Protein AF-A0A537TSJ8-F1 (afdb_monomer_lite)

Radius of gyration: 18.39 Å; chains: 1; bounding box: 38×40×52 Å

pLDDT: mean 87.91, std 10.55, range [43.62, 97.31]

Sequence (86 aa):
MIGFRLAAQKPPEAKRVKDDVVMRFDRVYEVDPELMAEHTPQQDIPAWDTFRIVDSRWEHLAWMHDHFADSVLSGEELLRELETER

Structure (mmCIF, N/CA/C/O backbone):
data_AF-A0A537TSJ8-F1
#
_entry.id   AF-A0A537TSJ8-F1
#
loop_
_atom_site.group_PDB
_atom_site.id
_atom_site.type_symbol
_atom_site.label_atom_id
_atom_site.label_alt_id
_atom_site.label_comp_id
_atom_site.label_asym_id
_atom_site.label_entity_id
_atom_site.label_seq_id
_atom_site.pdbx_PDB_ins_code
_atom_site.Cartn_x
_atom_site.Cartn_y
_atom_site.Cartn_z
_atom_site.occupancy
_atom_site.B_iso_or_equiv
_atom_site.auth_seq_id
_atom_site.auth_comp_id
_atom_site.auth_asym_id
_atom_site.auth_atom_id
_atom_site.pdbx_PDB_model_num
ATOM 1 N N . MET A 1 1 ? 15.747 -5.339 -30.461 1.00 43.62 1 MET A N 1
ATOM 2 C CA . MET A 1 1 ? 14.586 -5.767 -29.655 1.00 43.62 1 MET A CA 1
ATOM 3 C C . MET A 1 1 ? 14.169 -4.574 -28.806 1.00 43.62 1 MET A C 1
ATOM 5 O O . MET A 1 1 ? 14.890 -4.227 -27.880 1.00 43.62 1 MET A O 1
ATOM 9 N N . ILE A 1 2 ? 13.111 -3.858 -29.193 1.00 51.09 2 ILE A N 1
ATOM 10 C CA . ILE A 1 2 ? 12.594 -2.726 -28.406 1.00 51.09 2 ILE A CA 1
ATOM 11 C C . ILE A 1 2 ? 11.805 -3.349 -27.252 1.00 51.09 2 ILE A C 1
ATOM 13 O O . ILE A 1 2 ? 10.692 -3.823 -27.445 1.00 51.09 2 ILE A O 1
ATOM 17 N N . GLY A 1 3 ? 12.447 -3.480 -26.091 1.00 55.75 3 GLY A N 1
ATOM 18 C CA . GLY A 1 3 ? 11.824 -4.043 -24.896 1.00 55.75 3 GLY A CA 1
ATOM 19 C C . GLY A 1 3 ? 10.791 -3.080 -24.318 1.00 55.75 3 GLY A C 1
ATOM 20 O O . GLY A 1 3 ? 11.056 -1.884 -24.193 1.00 55.75 3 GLY A O 1
ATOM 21 N N . PHE A 1 4 ? 9.623 -3.603 -23.957 1.00 61.84 4 PHE A N 1
ATOM 22 C CA . PHE A 1 4 ? 8.607 -2.882 -23.198 1.00 61.84 4 PHE A CA 1
ATOM 23 C C . PHE A 1 4 ? 9.194 -2.426 -21.854 1.00 61.84 4 PHE A C 1
ATOM 25 O O . PHE A 1 4 ? 9.683 -3.244 -21.076 1.00 61.84 4 PHE A O 1
ATOM 32 N N . ARG A 1 5 ? 9.173 -1.116 -21.583 1.00 66.81 5 ARG A N 1
ATOM 33 C CA . ARG A 1 5 ? 9.589 -0.540 -20.297 1.00 66.81 5 ARG A CA 1
ATOM 34 C C . ARG A 1 5 ? 8.393 0.142 -19.655 1.00 66.81 5 ARG A C 1
ATOM 36 O O . ARG A 1 5 ? 7.968 1.191 -20.126 1.00 66.81 5 ARG A O 1
ATOM 43 N N . LEU A 1 6 ? 7.883 -0.432 -18.568 1.00 66.00 6 LEU A N 1
ATOM 44 C CA . LEU A 1 6 ? 6.771 0.144 -17.805 1.00 66.00 6 LEU A CA 1
ATOM 45 C C . LEU A 1 6 ? 7.105 1.564 -17.317 1.00 66.00 6 LEU A C 1
ATOM 47 O O . LEU A 1 6 ? 6.320 2.478 -17.521 1.00 66.00 6 LEU A O 1
ATOM 51 N N . ALA A 1 7 ? 8.329 1.779 -16.825 1.00 66.19 7 ALA A N 1
ATOM 52 C CA . ALA A 1 7 ? 8.814 3.095 -16.396 1.00 66.19 7 ALA A CA 1
ATOM 53 C C . ALA A 1 7 ? 8.863 4.161 -17.514 1.00 66.19 7 ALA A C 1
ATOM 55 O O . ALA A 1 7 ? 8.929 5.347 -17.215 1.00 66.19 7 ALA A O 1
ATOM 56 N N . ALA A 1 8 ? 8.841 3.761 -18.792 1.00 67.75 8 ALA A N 1
ATOM 57 C CA . ALA A 1 8 ? 8.816 4.684 -19.929 1.00 67.75 8 ALA A CA 1
ATOM 58 C C . ALA A 1 8 ? 7.388 5.075 -20.359 1.00 67.75 8 ALA A C 1
ATOM 60 O O . ALA A 1 8 ? 7.225 5.885 -21.271 1.00 67.75 8 ALA A O 1
ATOM 61 N N . GLN A 1 9 ? 6.353 4.499 -19.738 1.00 77.25 9 GLN A N 1
ATOM 62 C CA . GLN A 1 9 ? 4.961 4.861 -19.994 1.00 77.25 9 GLN A CA 1
ATOM 63 C C . GLN A 1 9 ? 4.532 6.028 -19.108 1.00 77.25 9 GLN A C 1
ATOM 65 O O . GLN A 1 9 ? 4.949 6.122 -17.955 1.00 77.25 9 GLN A O 1
ATOM 70 N N . LYS A 1 10 ? 3.647 6.890 -19.617 1.00 84.12 10 LYS A N 1
ATOM 71 C CA . LYS A 1 10 ? 3.004 7.915 -18.788 1.00 84.12 10 LYS A CA 1
ATOM 72 C C . LYS A 1 10 ? 1.964 7.225 -17.882 1.00 84.12 10 LYS A C 1
ATOM 74 O O . LYS A 1 10 ? 1.055 6.596 -18.427 1.00 84.12 10 LYS A O 1
ATOM 79 N N . PRO A 1 11 ? 2.081 7.303 -16.544 1.00 86.06 11 PRO A N 1
ATOM 80 C CA . PRO A 1 11 ? 1.037 6.816 -15.648 1.00 86.06 11 PRO A CA 1
ATOM 81 C C . PRO A 1 11 ? -0.254 7.635 -15.830 1.00 86.06 11 PRO A C 1
ATOM 83 O O . PRO A 1 11 ? -0.184 8.797 -16.249 1.00 86.06 11 PRO A O 1
ATOM 86 N N . PRO A 1 12 ? -1.431 7.054 -15.544 1.00 89.25 12 PRO A N 1
ATOM 87 C CA . PRO A 1 12 ? -2.683 7.797 -15.554 1.00 89.25 12 PRO A CA 1
ATOM 88 C C . PRO A 1 12 ? -2.627 8.962 -14.561 1.00 89.25 12 PRO A C 1
ATOM 90 O O . PRO A 1 12 ? -1.937 8.906 -13.542 1.00 89.25 12 PRO A O 1
ATOM 93 N N . GLU A 1 13 ? -3.360 10.028 -14.868 1.00 91.56 13 GLU A N 1
ATOM 94 C CA . GLU A 1 13 ? -3.496 11.152 -13.945 1.00 91.56 13 GLU A CA 1
ATOM 95 C C . GLU A 1 13 ? -4.407 10.758 -12.780 1.00 91.56 13 GLU A C 1
ATOM 97 O O . GLU A 1 13 ? -5.418 10.074 -12.968 1.00 91.56 13 GLU A O 1
ATOM 102 N N . ALA A 1 14 ? -4.035 11.178 -11.569 1.00 92.88 14 ALA A N 1
ATOM 103 C CA . ALA A 1 14 ? -4.812 10.880 -10.376 1.00 92.88 14 ALA A CA 1
ATOM 104 C C . ALA A 1 14 ? -6.187 11.556 -10.453 1.00 92.88 14 ALA A C 1
ATOM 106 O O . ALA A 1 14 ? -6.315 12.721 -10.836 1.00 92.88 14 ALA A O 1
ATOM 107 N N . LYS A 1 15 ? -7.228 10.830 -10.049 1.00 95.81 15 LYS A N 1
ATOM 108 C CA . LYS A 1 15 ? -8.600 11.334 -10.026 1.00 95.81 15 LYS A CA 1
ATOM 109 C C . LYS A 1 15 ? -8.950 11.839 -8.632 1.00 95.81 15 LYS A C 1
ATOM 111 O O . LYS A 1 15 ? -8.867 11.091 -7.664 1.00 95.81 15 LYS A O 1
ATOM 116 N N . ARG A 1 16 ? -9.427 13.078 -8.528 1.00 95.88 16 ARG A N 1
ATOM 117 C CA . ARG A 1 16 ? -10.019 13.611 -7.292 1.00 95.88 16 ARG A CA 1
ATOM 118 C C . ARG A 1 16 ? -11.296 12.835 -6.945 1.00 95.88 16 ARG A C 1
ATOM 120 O O . ARG A 1 16 ? -12.187 12.727 -7.789 1.00 95.88 16 ARG A O 1
ATOM 127 N N . VAL A 1 17 ? -11.377 12.278 -5.736 1.00 96.75 17 VAL A N 1
ATOM 128 C CA . VAL A 1 17 ? -12.556 11.524 -5.254 1.00 96.75 17 VAL A CA 1
ATOM 129 C C . VAL A 1 17 ? -13.334 12.330 -4.222 1.00 96.75 17 VAL A C 1
ATOM 131 O O . VAL A 1 17 ? -14.563 12.336 -4.249 1.00 96.75 17 VAL A O 1
ATOM 134 N N . LYS A 1 18 ? -12.611 13.015 -3.335 1.00 95.19 18 LYS A N 1
ATOM 135 C CA . LYS A 1 18 ? -13.121 13.957 -2.334 1.00 95.19 18 LYS A CA 1
ATOM 136 C C . LYS A 1 18 ? -12.151 15.130 -2.220 1.00 95.19 18 LYS A C 1
ATOM 138 O O . LYS A 1 18 ? -11.097 15.103 -2.853 1.00 95.19 18 LYS A O 1
ATOM 143 N N . ASP A 1 19 ? -12.497 16.120 -1.407 1.00 94.06 19 ASP A N 1
ATOM 144 C CA . ASP A 1 19 ? -11.654 17.297 -1.174 1.00 94.06 19 ASP A CA 1
ATOM 145 C C . ASP A 1 19 ? -10.245 16.898 -0.702 1.00 94.06 19 ASP A C 1
ATOM 147 O O . ASP A 1 19 ? -9.252 17.411 -1.211 1.00 94.06 19 ASP A O 1
ATOM 151 N N . ASP A 1 20 ? -10.160 15.903 0.182 1.00 94.88 20 ASP A N 1
ATOM 152 C CA . ASP A 1 20 ? -8.942 15.427 0.838 1.00 94.88 20 ASP A CA 1
ATOM 153 C C . ASP A 1 20 ? -8.366 14.124 0.257 1.00 94.88 20 ASP A C 1
ATOM 155 O O . ASP A 1 20 ? -7.311 13.673 0.702 1.00 94.88 20 ASP A O 1
ATOM 159 N N . VAL A 1 21 ? -9.030 13.507 -0.730 1.00 95.44 21 VAL A N 1
ATOM 160 C CA . VAL A 1 21 ? -8.663 12.176 -1.244 1.00 95.44 21 VAL A CA 1
ATOM 161 C C . VAL A 1 21 ? -8.558 12.154 -2.763 1.00 95.44 21 VAL A C 1
ATOM 163 O O . VAL A 1 21 ? -9.496 12.497 -3.497 1.00 95.44 21 VAL A O 1
ATOM 166 N N . VAL A 1 22 ? -7.435 11.619 -3.236 1.00 95.31 22 VAL A N 1
ATOM 167 C CA . VAL A 1 22 ? -7.183 11.294 -4.640 1.00 95.31 22 VAL A CA 1
ATOM 168 C C . VAL A 1 22 ? -7.105 9.784 -4.837 1.00 95.31 22 VAL A C 1
ATOM 170 O O . VAL A 1 22 ? -6.666 9.038 -3.968 1.00 95.31 22 VAL A O 1
ATOM 173 N N . MET A 1 23 ? -7.527 9.319 -6.005 1.00 95.81 23 MET A N 1
ATOM 174 C CA . MET A 1 23 ? -7.345 7.948 -6.463 1.00 95.81 23 MET A CA 1
ATOM 175 C C . MET A 1 23 ? -6.259 7.942 -7.537 1.00 95.81 23 MET A C 1
ATOM 177 O O . MET A 1 23 ? -6.476 8.457 -8.637 1.00 95.81 23 MET A O 1
ATOM 181 N N . ARG A 1 24 ? -5.085 7.395 -7.208 1.00 91.81 24 ARG A N 1
ATOM 182 C CA . ARG A 1 24 ? -3.914 7.375 -8.102 1.00 91.81 24 ARG A CA 1
ATOM 183 C C . ARG A 1 24 ? -4.011 6.269 -9.153 1.00 91.81 24 ARG A C 1
ATOM 185 O O . ARG A 1 24 ? -3.704 6.495 -10.317 1.00 91.81 24 ARG A O 1
ATOM 192 N N . PHE A 1 25 ? -4.484 5.097 -8.741 1.00 93.25 25 PHE A N 1
ATOM 193 C CA . PHE A 1 25 ? -4.800 3.951 -9.598 1.00 93.25 25 PHE A CA 1
ATOM 194 C C . PHE A 1 25 ? -6.143 3.362 -9.178 1.00 93.25 25 PHE A C 1
ATOM 196 O O . PHE A 1 25 ? -6.684 3.749 -8.143 1.00 93.25 25 PHE A O 1
ATOM 203 N N . ASP A 1 26 ? -6.685 2.423 -9.957 1.00 91.94 26 ASP A N 1
ATOM 204 C CA . ASP A 1 26 ? -7.927 1.748 -9.579 1.00 91.94 26 ASP A CA 1
ATOM 205 C C . ASP A 1 26 ? -7.816 1.175 -8.161 1.00 91.94 26 ASP A C 1
ATOM 207 O O . ASP A 1 26 ? -6.896 0.418 -7.855 1.00 91.94 26 ASP A O 1
ATOM 211 N N . ARG A 1 27 ? -8.735 1.595 -7.284 1.00 91.31 27 ARG A N 1
ATOM 212 C CA . ARG A 1 27 ? -8.795 1.208 -5.863 1.00 91.31 27 ARG A CA 1
ATOM 213 C C . ARG A 1 27 ? -7.560 1.569 -5.020 1.00 91.31 27 ARG A C 1
ATOM 215 O O . ARG A 1 27 ? -7.454 1.105 -3.886 1.00 91.31 27 ARG A O 1
ATOM 222 N N . VAL A 1 28 ? -6.673 2.430 -5.520 1.00 92.19 28 VAL A N 1
ATOM 223 C CA . VAL A 1 28 ? -5.522 2.968 -4.780 1.00 92.19 28 VAL A CA 1
ATOM 224 C C . VAL A 1 28 ? -5.803 4.420 -4.424 1.00 92.19 28 VAL A C 1
ATOM 226 O O . VAL A 1 28 ? -5.729 5.304 -5.280 1.00 92.19 28 VAL A O 1
ATOM 229 N N . TYR A 1 29 ? -6.148 4.644 -3.159 1.00 93.50 29 TYR A N 1
ATOM 230 C CA . TYR A 1 29 ? -6.525 5.947 -2.622 1.00 93.50 29 TYR A CA 1
ATOM 231 C C . TYR A 1 29 ? -5.420 6.510 -1.735 1.00 93.50 29 TYR A C 1
ATOM 233 O O . TYR A 1 29 ? -4.826 5.787 -0.937 1.00 93.50 29 TYR A O 1
ATOM 241 N N . GLU A 1 30 ? -5.185 7.808 -1.856 1.00 91.56 30 GLU A N 1
ATOM 242 C CA . GLU A 1 30 ? -4.193 8.558 -1.094 1.00 91.56 30 GLU A CA 1
ATOM 243 C C . GLU A 1 30 ? -4.830 9.852 -0.584 1.00 91.56 30 GLU A C 1
ATOM 245 O O . GLU A 1 30 ? -5.716 10.418 -1.233 1.00 91.56 30 GLU A O 1
ATOM 250 N N . VAL A 1 31 ? -4.366 10.335 0.571 1.00 91.94 31 VAL A N 1
ATOM 251 C CA . VAL A 1 31 ? -4.619 11.726 0.970 1.00 91.94 31 VAL A CA 1
ATOM 252 C C . VAL A 1 31 ? -3.967 12.631 -0.068 1.00 91.94 31 VAL A C 1
ATOM 254 O O . VAL A 1 31 ? -2.856 12.331 -0.513 1.00 91.94 31 VAL A O 1
ATOM 257 N N . ASP A 1 32 ? -4.648 13.710 -0.452 1.00 91.38 32 ASP A N 1
ATOM 258 C CA . ASP A 1 32 ? -4.122 14.667 -1.421 1.00 91.38 32 ASP A CA 1
ATOM 259 C C . ASP A 1 32 ? -2.695 15.113 -1.040 1.00 91.38 32 ASP A C 1
ATOM 261 O O . ASP A 1 32 ? -2.51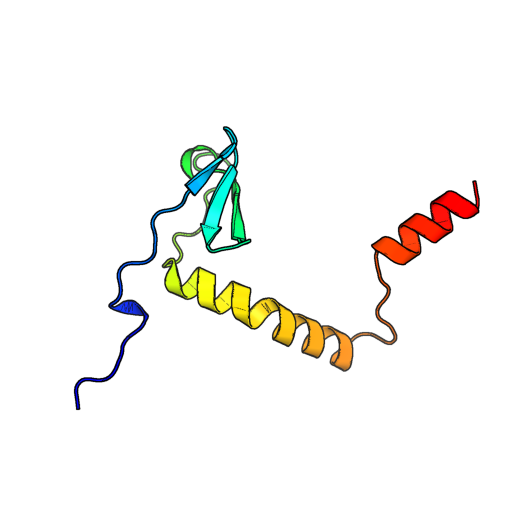3 15.693 0.036 1.00 91.38 32 ASP A O 1
ATOM 265 N N . PRO A 1 33 ? -1.676 14.852 -1.885 1.00 88.00 33 PRO A N 1
ATOM 266 C CA . PRO A 1 33 ? -0.285 15.154 -1.557 1.00 88.00 33 PRO A CA 1
ATOM 267 C C . PRO A 1 33 ? -0.035 16.628 -1.225 1.00 88.00 33 PRO A C 1
ATOM 269 O O . PRO A 1 33 ? 0.860 16.927 -0.438 1.00 88.00 33 PRO A O 1
ATOM 272 N N . GLU A 1 34 ? -0.843 17.545 -1.768 1.00 88.56 34 GLU A N 1
ATOM 273 C CA . GLU A 1 34 ? -0.755 18.979 -1.462 1.00 88.56 34 GLU A CA 1
ATOM 274 C C . GLU A 1 34 ? -1.067 19.292 0.012 1.00 88.56 34 GLU A C 1
ATOM 276 O O . GLU A 1 34 ? -0.521 20.242 0.571 1.00 88.56 34 GLU A O 1
ATOM 281 N N . LEU A 1 35 ? -1.877 18.459 0.675 1.00 90.62 35 LEU A N 1
ATOM 282 C CA . LEU A 1 35 ? -2.179 18.569 2.107 1.00 90.62 35 LEU A CA 1
ATOM 283 C C . LEU A 1 35 ? -1.079 17.957 2.990 1.00 90.62 35 LEU A C 1
ATOM 285 O O . LEU A 1 35 ? -1.049 18.181 4.198 1.00 90.62 35 LEU A O 1
ATOM 289 N N . MET A 1 36 ? -0.163 17.192 2.394 1.00 88.81 36 MET A N 1
ATOM 290 C CA . MET A 1 36 ? 0.849 16.386 3.077 1.00 88.81 36 MET A CA 1
ATOM 291 C C . MET A 1 36 ? 2.261 16.947 2.844 1.00 88.81 36 MET A C 1
ATOM 293 O O . MET A 1 36 ? 3.190 16.197 2.560 1.00 88.81 36 MET A O 1
ATOM 297 N N . ALA A 1 37 ? 2.429 18.273 2.933 1.00 86.50 37 ALA A N 1
ATOM 298 C CA . ALA A 1 37 ? 3.694 18.950 2.617 1.00 86.50 37 ALA A CA 1
ATOM 299 C C . ALA A 1 37 ? 4.484 19.439 3.848 1.00 86.50 37 ALA A C 1
ATOM 301 O O . ALA A 1 37 ? 5.709 19.346 3.863 1.00 86.50 37 ALA A O 1
ATOM 302 N N . GLU A 1 38 ? 3.813 19.956 4.884 1.00 88.06 38 GLU A N 1
ATOM 303 C CA . GLU A 1 38 ? 4.489 20.647 5.996 1.00 88.06 38 GLU A CA 1
ATOM 304 C C . GLU A 1 38 ? 4.915 19.703 7.132 1.00 88.06 38 GLU A C 1
ATOM 306 O O . GLU A 1 38 ? 6.075 19.691 7.540 1.00 88.06 38 GLU A O 1
ATOM 311 N N . HIS A 1 39 ? 3.980 18.905 7.655 1.00 88.75 39 HIS A N 1
ATOM 312 C CA . HIS A 1 39 ? 4.208 18.092 8.859 1.00 88.75 39 HIS A CA 1
ATOM 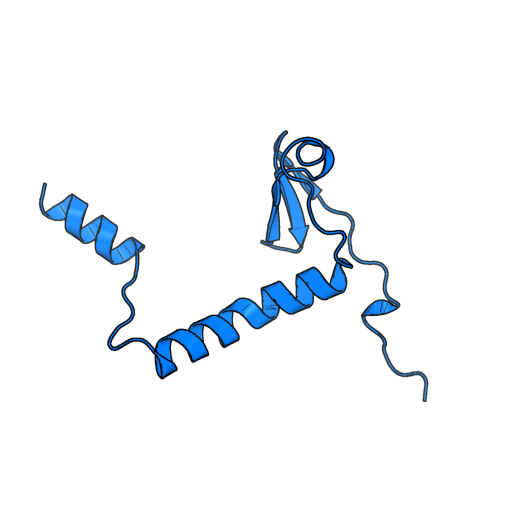313 C C . HIS A 1 39 ? 4.406 16.602 8.574 1.00 88.75 39 HIS A C 1
ATOM 315 O O . HIS A 1 39 ? 4.897 15.862 9.426 1.00 88.75 39 HIS A O 1
ATOM 321 N N . THR A 1 40 ? 3.999 16.129 7.398 1.00 86.38 40 THR A N 1
ATOM 322 C CA . THR A 1 40 ? 4.117 14.716 7.013 1.00 86.38 40 THR A CA 1
ATOM 323 C C . THR A 1 40 ? 4.428 14.611 5.520 1.00 86.38 40 THR A C 1
ATOM 325 O O . THR A 1 40 ? 3.579 14.154 4.756 1.00 86.38 40 THR A O 1
ATOM 328 N N . PRO A 1 41 ? 5.621 15.069 5.089 1.00 86.06 41 PRO A N 1
ATOM 329 C CA . PRO A 1 41 ? 6.018 15.042 3.687 1.00 86.06 41 PRO A CA 1
ATOM 330 C C . PRO A 1 41 ? 5.987 13.612 3.146 1.00 86.06 41 PRO A C 1
ATOM 332 O O . PRO A 1 41 ? 6.665 12.723 3.668 1.00 86.06 41 PRO A O 1
ATOM 335 N N . GLN A 1 42 ? 5.197 13.389 2.097 1.00 82.06 42 GLN A N 1
ATOM 336 C CA . GLN A 1 42 ? 5.200 12.109 1.394 1.00 82.06 42 GLN A CA 1
ATOM 337 C C . GLN A 1 42 ? 6.495 11.932 0.594 1.00 82.06 42 GLN A C 1
ATOM 339 O O . GLN A 1 42 ? 7.070 12.889 0.073 1.00 82.06 42 GLN A O 1
ATOM 344 N N . GLN A 1 43 ? 6.959 10.686 0.493 1.00 84.19 43 GLN A N 1
ATOM 345 C CA . GLN A 1 43 ? 8.087 10.347 -0.369 1.00 84.19 43 GLN A CA 1
ATOM 346 C C . GLN A 1 43 ? 7.683 10.493 -1.840 1.00 84.19 43 GLN A C 1
ATOM 348 O O . GLN A 1 43 ? 6.611 10.037 -2.2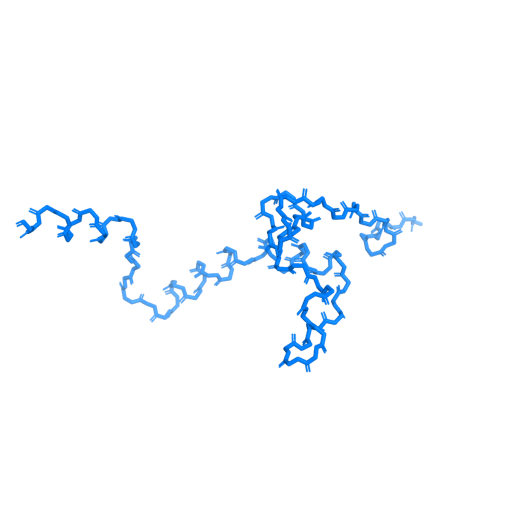36 1.00 84.19 43 GLN A O 1
ATOM 353 N N . ASP A 1 44 ? 8.563 11.076 -2.654 1.00 84.75 44 ASP A N 1
ATOM 354 C CA . ASP A 1 44 ? 8.375 11.137 -4.105 1.00 84.75 44 ASP A CA 1
ATOM 355 C C . ASP A 1 44 ? 8.721 9.777 -4.730 1.00 84.75 44 ASP A C 1
ATOM 357 O O . ASP A 1 44 ? 9.880 9.468 -5.017 1.00 84.75 44 ASP A O 1
ATOM 361 N N . ILE A 1 45 ? 7.706 8.921 -4.853 1.00 86.00 45 ILE A N 1
ATOM 362 C CA . ILE A 1 45 ? 7.816 7.591 -5.456 1.00 86.00 45 ILE A CA 1
ATOM 363 C C . ILE A 1 45 ? 7.246 7.654 -6.879 1.00 86.00 45 ILE A C 1
ATOM 365 O O . ILE A 1 45 ? 6.105 8.097 -7.060 1.00 86.00 45 ILE A O 1
ATOM 369 N N . PRO A 1 46 ? 7.975 7.166 -7.903 1.00 88.75 46 PRO A N 1
A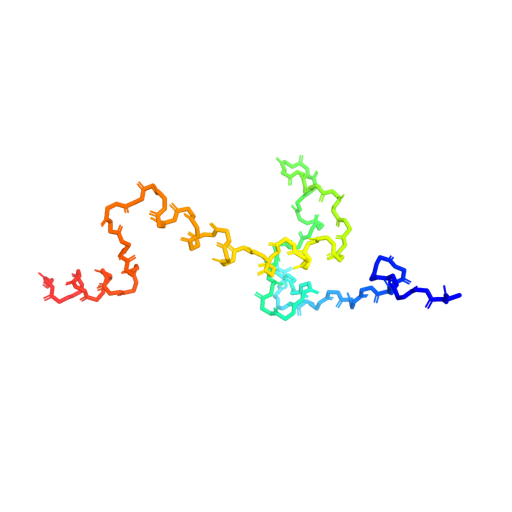TOM 370 C CA . PRO A 1 46 ? 7.439 7.070 -9.255 1.00 88.75 46 PRO A CA 1
ATOM 371 C C . PRO A 1 46 ? 6.116 6.298 -9.270 1.00 88.75 46 PRO A C 1
ATOM 373 O O . PRO A 1 46 ? 6.023 5.203 -8.722 1.00 88.75 46 PRO A O 1
ATOM 376 N N . ALA A 1 47 ? 5.089 6.820 -9.944 1.00 89.12 47 ALA A N 1
ATOM 377 C CA . ALA A 1 47 ? 3.748 6.230 -9.869 1.00 89.12 47 ALA A CA 1
ATOM 378 C C . ALA A 1 47 ? 3.709 4.744 -10.285 1.00 89.12 47 ALA A C 1
ATOM 380 O O . ALA A 1 47 ? 2.979 3.957 -9.689 1.00 89.12 47 ALA A O 1
ATOM 381 N N . TRP A 1 48 ? 4.518 4.325 -11.266 1.00 90.00 48 TRP A N 1
ATOM 382 C CA . TRP A 1 48 ? 4.606 2.908 -11.642 1.00 90.00 48 TRP A CA 1
ATOM 383 C C . TRP A 1 48 ? 5.244 2.022 -10.573 1.00 90.00 48 TRP A C 1
ATOM 385 O O . TRP A 1 48 ? 4.889 0.848 -10.474 1.00 90.00 48 TRP A O 1
ATOM 395 N N . ASP A 1 49 ? 6.142 2.571 -9.756 1.00 90.06 49 ASP A N 1
ATOM 396 C CA . ASP A 1 49 ? 6.651 1.868 -8.584 1.00 90.06 49 ASP A CA 1
ATOM 397 C C . ASP A 1 49 ? 5.580 1.765 -7.503 1.00 90.06 49 ASP A C 1
ATOM 399 O O . ASP A 1 49 ? 5.414 0.682 -6.947 1.00 90.06 49 ASP A O 1
ATOM 403 N N . THR A 1 50 ? 4.786 2.816 -7.270 1.00 88.62 50 THR A N 1
ATOM 404 C CA . THR A 1 50 ? 3.611 2.735 -6.386 1.00 88.62 50 THR A CA 1
ATOM 405 C C . THR A 1 50 ? 2.660 1.632 -6.840 1.00 88.62 50 THR A C 1
ATOM 407 O O . THR A 1 50 ? 2.282 0.791 -6.030 1.00 88.62 50 THR A O 1
ATOM 410 N N . PHE A 1 51 ? 2.321 1.576 -8.134 1.00 90.38 51 PHE A N 1
ATOM 411 C CA . PHE A 1 51 ? 1.468 0.518 -8.681 1.00 90.38 51 PHE A CA 1
ATOM 412 C C . PHE A 1 51 ? 2.047 -0.870 -8.402 1.00 90.38 51 PHE A C 1
ATOM 414 O O . PHE A 1 51 ? 1.366 -1.711 -7.826 1.00 90.38 51 PHE A O 1
ATOM 421 N N . ARG A 1 52 ? 3.323 -1.087 -8.741 1.00 90.19 52 ARG A N 1
ATOM 422 C CA . ARG A 1 52 ? 4.014 -2.361 -8.514 1.00 90.19 52 ARG A CA 1
ATOM 423 C C . ARG A 1 52 ? 4.018 -2.759 -7.036 1.00 90.19 52 ARG A C 1
ATOM 425 O O . ARG A 1 52 ? 3.766 -3.912 -6.718 1.00 90.19 52 ARG A O 1
ATOM 432 N N . ILE A 1 53 ? 4.315 -1.823 -6.136 1.00 89.56 53 ILE A N 1
ATOM 433 C CA . ILE A 1 53 ? 4.348 -2.075 -4.689 1.00 89.56 53 ILE A CA 1
ATOM 434 C C . ILE A 1 53 ? 2.959 -2.469 -4.180 1.00 89.56 53 ILE A C 1
ATOM 436 O O . ILE A 1 53 ? 2.835 -3.428 -3.421 1.00 89.56 53 ILE A O 1
ATOM 440 N N . VAL A 1 54 ? 1.923 -1.736 -4.594 1.00 90.12 54 VAL A N 1
ATOM 441 C CA . VAL A 1 54 ? 0.544 -1.999 -4.174 1.00 90.12 54 VAL A CA 1
ATOM 442 C C . VAL A 1 54 ? 0.048 -3.336 -4.719 1.00 90.12 54 VAL A C 1
ATOM 444 O O . VAL A 1 54 ? -0.567 -4.094 -3.973 1.00 90.12 54 VAL A O 1
ATOM 447 N N . ASP A 1 55 ? 0.351 -3.649 -5.977 1.00 90.25 55 ASP A N 1
ATOM 448 C CA . ASP A 1 55 ? -0.014 -4.913 -6.622 1.00 90.25 55 ASP A CA 1
ATOM 449 C C . ASP A 1 55 ? 0.637 -6.115 -5.912 1.00 90.25 55 ASP A C 1
ATOM 451 O O . ASP A 1 55 ? -0.040 -7.070 -5.535 1.00 90.25 55 ASP A O 1
ATOM 455 N N . SER A 1 56 ? 1.930 -6.015 -5.579 1.00 92.88 56 SER A N 1
ATOM 456 C CA . SER A 1 56 ? 2.658 -7.057 -4.837 1.00 92.88 56 SER A CA 1
ATOM 457 C C . SER A 1 56 ? 2.306 -7.138 -3.345 1.00 92.88 56 SER A C 1
ATOM 459 O O . SER A 1 56 ? 2.755 -8.056 -2.652 1.00 92.88 56 SER A O 1
ATOM 461 N N . ARG A 1 57 ? 1.521 -6.194 -2.807 1.00 90.12 57 ARG A N 1
ATOM 462 C CA . ARG A 1 57 ? 1.228 -6.118 -1.366 1.00 90.12 57 ARG A CA 1
ATOM 463 C C . ARG A 1 57 ? 0.540 -7.377 -0.853 1.00 90.12 57 ARG A C 1
ATOM 465 O O . ARG A 1 57 ? 0.860 -7.836 0.240 1.00 90.12 57 ARG A O 1
ATOM 472 N N . TRP A 1 58 ? -0.411 -7.917 -1.609 1.00 87.75 58 TRP A N 1
ATOM 473 C CA . TRP A 1 58 ? -1.199 -9.066 -1.163 1.00 87.75 58 TRP A CA 1
ATOM 474 C C . TRP A 1 58 ? -0.375 -10.346 -1.096 1.00 87.75 58 TRP A C 1
ATOM 476 O O . TRP A 1 58 ? -0.488 -11.081 -0.120 1.00 87.75 58 TRP A O 1
ATOM 486 N N . GLU A 1 59 ? 0.498 -10.573 -2.076 1.00 93.94 59 GLU A N 1
ATOM 487 C CA . GLU A 1 59 ? 1.431 -11.704 -2.069 1.00 93.94 59 GLU A CA 1
ATOM 488 C C . GLU A 1 59 ? 2.406 -11.603 -0.896 1.00 93.94 59 GLU A C 1
ATOM 490 O O . GLU A 1 59 ? 2.638 -12.581 -0.187 1.00 93.94 59 GLU A O 1
ATOM 495 N N . HIS A 1 60 ? 2.926 -10.398 -0.641 1.00 92.25 60 HIS A N 1
ATOM 496 C CA . HIS A 1 60 ? 3.798 -10.164 0.502 1.00 92.25 60 HIS A CA 1
ATOM 497 C C . HIS A 1 60 ? 3.086 -10.433 1.834 1.00 92.25 60 HIS A C 1
ATOM 499 O O . HIS A 1 60 ? 3.643 -11.114 2.692 1.00 92.25 60 HIS A O 1
ATOM 505 N N . LEU A 1 61 ? 1.853 -9.947 2.009 1.00 92.25 61 LEU A N 1
ATOM 506 C CA . LEU A 1 61 ? 1.067 -10.210 3.217 1.00 92.25 61 LEU A CA 1
ATOM 507 C C . LEU A 1 61 ? 0.738 -11.697 3.376 1.00 92.25 61 LEU A C 1
ATOM 509 O O . LEU A 1 61 ? 0.845 -12.216 4.481 1.00 92.25 61 LEU A O 1
ATOM 513 N N . ALA A 1 62 ? 0.393 -12.392 2.291 1.00 92.81 62 ALA A N 1
ATOM 514 C CA . ALA A 1 62 ? 0.155 -13.832 2.321 1.00 92.81 62 ALA A CA 1
ATOM 515 C C . ALA A 1 62 ? 1.403 -14.596 2.787 1.00 92.81 62 ALA A C 1
ATOM 517 O O . ALA A 1 62 ? 1.304 -15.450 3.664 1.00 92.81 62 ALA A O 1
ATOM 518 N N . TRP A 1 63 ? 2.579 -14.235 2.267 1.00 96.00 63 TRP A N 1
ATOM 519 C CA . TRP A 1 63 ? 3.847 -14.812 2.712 1.00 96.00 63 TRP A CA 1
ATOM 520 C C . TRP A 1 63 ? 4.146 -14.502 4.185 1.00 96.00 63 TRP A C 1
ATOM 522 O O . TRP A 1 63 ? 4.528 -15.396 4.934 1.00 96.00 63 TRP A O 1
ATOM 532 N N . MET A 1 64 ? 3.942 -13.255 4.623 1.00 95.81 64 MET A N 1
ATOM 533 C CA . MET A 1 64 ? 4.129 -12.859 6.024 1.00 95.81 64 MET A CA 1
ATOM 534 C C . MET A 1 64 ? 3.232 -13.673 6.962 1.00 95.81 64 MET A C 1
ATOM 536 O O . MET A 1 64 ? 3.683 -14.115 8.015 1.00 95.81 64 MET A O 1
ATOM 540 N N . HIS A 1 65 ? 1.972 -13.874 6.578 1.00 95.00 65 HIS A N 1
ATOM 541 C CA . HIS A 1 65 ? 1.020 -14.657 7.352 1.00 95.00 65 HIS A CA 1
ATOM 542 C C . HIS A 1 65 ? 1.423 -16.131 7.441 1.00 95.00 65 HIS A C 1
ATOM 544 O O . HIS A 1 65 ? 1.459 -16.666 8.541 1.00 95.00 65 HIS A O 1
ATOM 550 N N . ASP A 1 66 ? 1.773 -16.759 6.317 1.00 95.19 66 ASP A N 1
ATOM 551 C CA . ASP A 1 66 ? 2.212 -18.161 6.276 1.00 95.19 66 ASP A CA 1
ATOM 552 C C . ASP A 1 66 ? 3.486 -18.396 7.101 1.00 95.19 66 ASP A C 1
ATOM 554 O O . ASP A 1 66 ? 3.625 -19.405 7.786 1.00 95.19 66 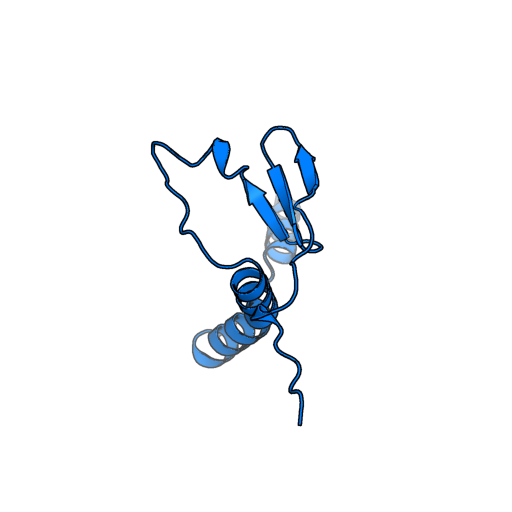ASP A O 1
ATOM 558 N N . HIS A 1 67 ? 4.416 -17.439 7.066 1.00 97.31 67 HIS A N 1
ATOM 559 C CA . HIS A 1 67 ? 5.713 -17.606 7.707 1.00 97.31 67 HIS A CA 1
ATOM 560 C C . HIS A 1 67 ? 5.709 -17.302 9.209 1.00 97.31 67 HIS A C 1
ATOM 562 O O . HIS A 1 67 ? 6.467 -17.920 9.957 1.00 97.31 67 HIS A O 1
ATOM 568 N N . PHE A 1 68 ? 4.915 -16.322 9.651 1.00 96.44 68 PHE A N 1
ATOM 569 C CA . PHE A 1 68 ? 5.021 -15.786 11.011 1.00 96.44 68 PHE A CA 1
ATOM 570 C C . PHE A 1 68 ? 3.776 -15.973 11.882 1.00 96.44 68 PHE A C 1
ATOM 572 O O . PHE A 1 68 ? 3.899 -15.823 13.097 1.00 96.44 68 PHE A O 1
ATOM 579 N N . ALA A 1 69 ? 2.595 -16.244 11.320 1.00 95.88 69 ALA A N 1
ATOM 580 C CA . ALA A 1 69 ? 1.359 -16.304 12.097 1.00 95.88 69 ALA A CA 1
ATOM 581 C C . ALA A 1 69 ? 0.877 -17.745 12.300 1.00 95.88 69 ALA A C 1
ATOM 583 O O . ALA A 1 69 ? 0.779 -18.515 11.351 1.00 95.88 69 ALA A O 1
ATOM 584 N N . ASP A 1 70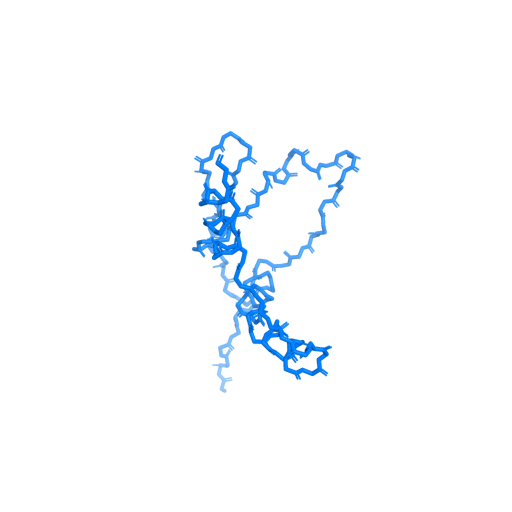 ? 0.470 -18.077 13.527 1.00 96.19 70 ASP A N 1
ATOM 585 C CA . ASP A 1 70 ? -0.215 -19.348 13.806 1.00 96.19 70 ASP A CA 1
ATOM 586 C C . ASP A 1 70 ? -1.636 -19.377 13.210 1.00 96.19 70 ASP A C 1
ATOM 588 O O . ASP A 1 70 ? -2.179 -20.435 12.894 1.00 96.19 70 ASP A O 1
ATOM 592 N N . SER A 1 71 ? -2.260 -18.202 13.064 1.00 92.75 71 SER A N 1
ATOM 593 C CA . SER A 1 71 ? -3.593 -18.036 12.480 1.00 92.75 71 SER A CA 1
ATOM 594 C C . SER A 1 71 ? -3.804 -16.615 11.957 1.00 92.75 71 SER A C 1
ATOM 596 O O . SER A 1 71 ? -3.280 -15.659 12.532 1.00 92.75 71 SER A O 1
ATOM 598 N N . VAL A 1 72 ? -4.626 -16.469 10.915 1.00 91.75 72 VAL A N 1
ATOM 599 C CA . VAL A 1 72 ? -5.080 -15.176 10.378 1.00 91.75 72 VAL A CA 1
ATOM 600 C C . VAL A 1 72 ? -6.580 -15.059 10.603 1.00 91.75 72 VAL A C 1
ATOM 602 O O . VAL A 1 72 ? -7.329 -15.951 10.212 1.00 91.75 72 VAL A O 1
ATOM 605 N N . LEU A 1 73 ? -7.015 -13.957 11.212 1.00 91.12 73 LEU A N 1
ATOM 606 C CA . LEU A 1 73 ? -8.423 -13.686 11.496 1.00 91.12 73 LEU A CA 1
ATOM 607 C C . LEU A 1 73 ? -8.935 -12.557 10.603 1.00 91.12 73 LEU A C 1
ATOM 609 O O . LEU A 1 73 ? -8.242 -11.557 10.390 1.00 91.12 73 LEU A O 1
ATOM 613 N N . SER A 1 74 ? -10.162 -12.693 10.105 1.00 91.25 74 SER A N 1
ATOM 614 C CA . SER A 1 74 ? -10.838 -11.602 9.410 1.00 91.25 74 SER A CA 1
ATOM 615 C C . SER A 1 74 ? -11.317 -10.562 10.417 1.00 91.25 74 SER A C 1
ATOM 617 O O . SER A 1 74 ? -12.105 -10.860 11.313 1.00 91.25 74 SER A O 1
ATOM 619 N N . GLY A 1 75 ? -10.898 -9.309 10.233 1.00 91.19 75 GLY A N 1
ATOM 620 C CA . GLY A 1 75 ? -11.409 -8.200 11.039 1.00 91.19 75 GLY A CA 1
ATOM 621 C C . GLY A 1 75 ? -12.923 -8.011 10.896 1.00 91.19 75 GLY A C 1
ATOM 622 O O . GLY A 1 75 ? -13.578 -7.618 11.853 1.00 91.19 75 GLY A O 1
ATOM 623 N N . GLU A 1 76 ? -13.494 -8.323 9.728 1.00 93.12 76 GLU A N 1
ATOM 624 C CA . GLU A 1 76 ? -14.943 -8.240 9.518 1.00 93.12 76 GLU A CA 1
ATOM 625 C C . GLU A 1 76 ? -15.693 -9.314 10.312 1.00 93.12 76 GLU A C 1
ATOM 627 O O . GLU A 1 76 ? -16.723 -9.022 10.914 1.00 93.12 76 GLU A O 1
ATOM 632 N N . GLU A 1 77 ? -15.176 -10.544 10.341 1.00 92.75 77 GLU A N 1
ATOM 633 C CA . GLU A 1 77 ? -15.784 -11.631 11.118 1.00 92.75 77 GLU A CA 1
ATOM 634 C C . GLU A 1 77 ? -15.715 -11.322 12.615 1.00 92.75 77 GLU A C 1
ATOM 636 O O . GLU A 1 77 ? -16.739 -11.388 13.291 1.00 92.75 77 GLU A O 1
ATOM 641 N N . LEU A 1 78 ? -14.560 -10.844 13.092 1.00 93.25 78 LEU A N 1
ATOM 642 C CA . LEU A 1 78 ? -14.378 -10.405 14.478 1.00 93.25 78 LEU A CA 1
ATOM 643 C C . LEU A 1 78 ? -15.360 -9.297 14.881 1.00 93.25 78 LEU A C 1
ATOM 645 O O . LEU A 1 78 ? -15.911 -9.320 15.978 1.00 93.25 78 LEU A O 1
ATOM 649 N N . LEU A 1 79 ? -15.606 -8.320 14.004 1.00 94.38 79 LEU A N 1
ATOM 650 C CA . LEU A 1 79 ? -16.571 -7.254 14.286 1.00 94.38 79 LEU A CA 1
ATOM 651 C C . LEU A 1 79 ? -18.003 -7.792 14.403 1.00 94.38 79 LEU A C 1
ATOM 653 O O . LEU A 1 79 ? -18.722 -7.391 15.315 1.00 94.38 79 LEU A O 1
ATOM 657 N N . ARG A 1 80 ? -18.406 -8.728 13.534 1.00 94.81 80 ARG A N 1
ATOM 658 C CA . ARG A 1 80 ? -19.738 -9.356 13.607 1.00 94.81 80 ARG A CA 1
ATOM 659 C C . ARG A 1 80 ? -19.923 -10.185 14.879 1.00 94.81 80 ARG A C 1
ATOM 661 O O . ARG A 1 80 ? -21.019 -10.201 15.439 1.00 94.81 80 ARG A O 1
ATOM 668 N N . GLU A 1 81 ? -18.875 -10.871 15.332 1.00 91.31 81 GLU A N 1
ATOM 669 C CA . GLU A 1 81 ? -18.891 -11.608 16.602 1.00 91.31 81 GLU A CA 1
ATOM 670 C C . GLU A 1 81 ? -19.149 -10.655 17.776 1.00 91.31 81 GLU A C 1
ATOM 672 O O . GLU A 1 81 ? -20.098 -10.857 18.533 1.00 91.31 81 GLU A O 1
ATOM 677 N N . LEU A 1 82 ? -18.402 -9.548 17.853 1.00 93.94 82 LEU A N 1
ATOM 678 C CA . LEU A 1 82 ? -18.564 -8.533 18.901 1.00 93.94 82 LEU A CA 1
ATOM 679 C C . LEU A 1 82 ? -19.952 -7.874 18.905 1.00 93.94 82 LEU A C 1
ATOM 681 O O . LEU A 1 82 ? -20.469 -7.523 19.964 1.00 93.94 82 LEU A O 1
ATOM 685 N N . GLU A 1 83 ? -20.562 -7.683 17.735 1.00 94.00 83 GLU A N 1
ATOM 686 C CA . GLU A 1 83 ? -21.927 -7.156 17.621 1.00 94.00 83 GLU A CA 1
ATOM 687 C C . GLU A 1 83 ? -22.988 -8.150 18.110 1.00 94.00 83 GLU A C 1
ATOM 689 O O . GLU A 1 83 ? -24.024 -7.728 18.620 1.00 94.00 83 GLU A O 1
ATOM 694 N N . THR A 1 84 ? -22.734 -9.455 17.976 1.00 88.75 84 THR A N 1
ATOM 695 C CA . THR A 1 84 ? -23.658 -10.525 18.390 1.00 88.75 84 THR A CA 1
ATOM 696 C C . THR A 1 84 ? -23.607 -10.783 19.899 1.00 88.75 84 THR A C 1
ATOM 698 O O . THR A 1 84 ? -24.601 -11.206 20.487 1.00 88.75 84 THR A O 1
ATOM 701 N N . GLU A 1 85 ? -22.468 -10.521 20.542 1.00 81.31 85 GLU A N 1
ATOM 702 C CA . GLU A 1 85 ? -22.273 -10.686 21.991 1.00 81.31 85 GLU A CA 1
ATOM 703 C C . GLU A 1 85 ? -22.850 -9.537 22.845 1.00 81.31 85 GLU A C 1
ATOM 705 O O . GLU A 1 85 ? -22.818 -9.610 24.077 1.00 81.31 85 GLU A O 1
ATOM 710 N N . ARG A 1 86 ? -23.371 -8.479 22.214 1.00 60.66 86 ARG A N 1
ATOM 711 C CA . ARG A 1 86 ? -23.862 -7.260 22.870 1.00 60.66 86 ARG A CA 1
ATOM 712 C C . ARG A 1 86 ? -25.379 -7.247 23.066 1.00 60.66 86 ARG A C 1
ATOM 714 O O . ARG A 1 86 ? -25.801 -6.756 24.140 1.00 60.66 86 ARG A O 1
#

Foldseek 3Di:
DPDDDPLPDDQDDWDDPDPQWTHRDVVRIDGDQVVQPDPHHDDPDRSVVVVVCVVCVVVVVVVCCVPPPPDDDDPVVVVVVVVVVD

Secondary structure (DSSP, 8-state):
-----GGGSPPPPPEE-SSSEEEEETTEEEE-GGGSSSSSPPP---HHHHHHHHHTHHHHHHHHHHHH-S----HHHHHHHHHHT-